Protein AF-A0A521U3F4-F1 (afdb_monomer)

Nearest PDB st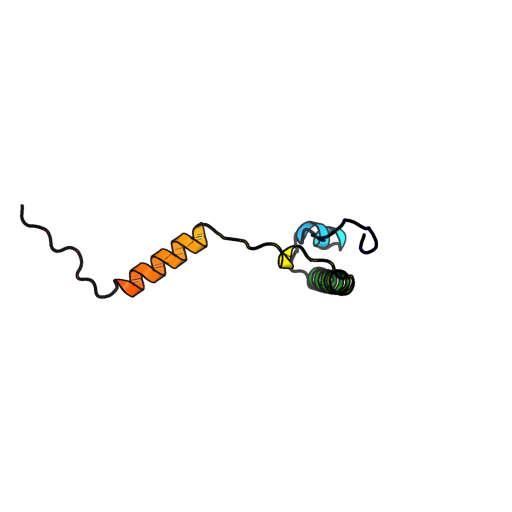ructures (foldseek):
  7v8t-assembly1_E  TM=6.524E-01  e=3.420E-02  Pseudomonas aeruginosa
  7et9-assembly1_A  TM=6.501E-01  e=4.186E-02  Acinetobacter baumannii
  4tv5-assembly1_A  TM=7.294E-01  e=7.672E-02  Staphylococcus aureus subsp. aureus str. Newman
  4tv6-assembly1_A  TM=6.754E-01  e=2.253E-01  Staphylococcus aureus subsp. aureus str. Newman
  3qz6-assembly1_A  TM=5.541E-01  e=3.861E-01  Desulfitobacterium hafniense DCB-2

Radius of gyration: 23.03 Å; Cα contacts (8 Å, |Δi|>4): 53; chains: 1; bounding box: 46×30×67 Å

pLDDT: mean 89.47, std 10.44, range [55.94, 97.38]

Foldseek 3Di:
DLPDPPQAEDEDDLQVQCVVVVRHPCSVDPVSVVVVVVVQVVQVVSVHYYPVRPDDDDDPVCVVVVVVVVVCVVCVPPDPDPPDDD

Structure (mmCIF, N/CA/C/O backbone):
data_AF-A0A521U3F4-F1
#
_entry.id   AF-A0A521U3F4-F1
#
loop_
_atom_site.group_PDB
_atom_site.id
_atom_site.type_symbol
_atom_site.label_atom_id
_atom_site.label_alt_id
_atom_site.label_comp_id
_atom_site.label_asym_id
_atom_site.label_entity_id
_atom_site.label_seq_id
_atom_site.pdbx_PDB_ins_code
_atom_site.Cartn_x
_atom_site.Cartn_y
_atom_site.Cartn_z
_atom_site.occupancy
_atom_site.B_iso_or_equiv
_atom_site.auth_seq_id
_atom_site.auth_comp_id
_atom_site.auth_asym_id
_atom_site.auth_atom_id
_atom_site.pdbx_PDB_model_num
ATOM 1 N N . MET A 1 1 ? 15.054 -4.018 -13.760 1.00 80.12 1 MET A N 1
ATOM 2 C CA . MET A 1 1 ? 14.812 -4.450 -12.358 1.00 80.12 1 MET A CA 1
ATOM 3 C C . MET A 1 1 ? 14.343 -5.900 -12.239 1.00 80.12 1 MET A C 1
ATOM 5 O O . MET A 1 1 ? 14.920 -6.642 -11.450 1.00 80.12 1 MET A O 1
ATOM 9 N N . LEU A 1 2 ? 13.342 -6.350 -13.006 1.00 89.81 2 LEU A N 1
ATOM 10 C CA . LEU A 1 2 ? 12.818 -7.722 -12.874 1.00 89.81 2 LEU A CA 1
ATOM 11 C C . LEU A 1 2 ? 13.846 -8.827 -13.192 1.00 89.81 2 LEU A C 1
ATOM 13 O O . LEU A 1 2 ? 13.835 -9.853 -12.534 1.00 89.81 2 LEU A O 1
ATOM 17 N N . ALA A 1 3 ? 14.817 -8.595 -14.075 1.00 90.44 3 ALA A N 1
ATOM 18 C CA . ALA A 1 3 ? 15.881 -9.572 -14.351 1.00 90.44 3 ALA A CA 1
ATOM 19 C C . ALA A 1 3 ? 17.047 -9.570 -13.334 1.00 90.44 3 ALA A C 1
ATOM 21 O O . ALA A 1 3 ? 17.945 -10.401 -13.420 1.00 90.44 3 ALA A O 1
ATOM 22 N N . VAL A 1 4 ? 17.080 -8.630 -12.379 1.00 92.75 4 VAL A N 1
ATOM 23 C CA . VAL A 1 4 ? 18.218 -8.487 -11.453 1.00 92.75 4 VAL A CA 1
ATOM 24 C C . VAL A 1 4 ? 18.150 -9.562 -10.367 1.00 92.75 4 VAL A C 1
ATOM 26 O O . VAL A 1 4 ? 17.157 -9.640 -9.633 1.00 92.75 4 VAL A O 1
ATOM 29 N N . LYS A 1 5 ? 19.212 -10.370 -10.256 1.00 87.81 5 LYS A N 1
ATOM 30 C CA . LYS A 1 5 ? 19.373 -11.394 -9.215 1.00 87.81 5 LYS A CA 1
ATOM 31 C C . LYS A 1 5 ? 19.522 -10.727 -7.841 1.00 87.81 5 LYS A C 1
ATOM 33 O O . LYS A 1 5 ? 20.277 -9.773 -7.700 1.00 87.81 5 LYS A O 1
ATOM 38 N N . GLY A 1 6 ? 18.789 -11.223 -6.843 1.00 87.31 6 GLY A N 1
ATOM 39 C CA . GLY A 1 6 ? 18.798 -10.694 -5.469 1.00 87.31 6 GLY A CA 1
ATOM 40 C C . GLY A 1 6 ? 17.745 -9.618 -5.173 1.00 87.31 6 GLY A C 1
ATOM 41 O O . GLY A 1 6 ? 17.453 -9.372 -4.008 1.00 87.31 6 GLY A O 1
ATOM 42 N N . VAL A 1 7 ? 17.108 -9.022 -6.191 1.00 89.38 7 VAL A N 1
ATOM 43 C CA . VAL A 1 7 ? 15.940 -8.145 -5.980 1.00 89.38 7 VAL A CA 1
ATOM 44 C C . VAL A 1 7 ? 14.689 -9.003 -5.837 1.00 89.38 7 VAL A C 1
ATOM 46 O O . VAL A 1 7 ? 14.258 -9.614 -6.817 1.00 89.38 7 VAL A O 1
ATOM 49 N N . CYS A 1 8 ? 14.106 -9.010 -4.638 1.00 85.25 8 CYS A N 1
ATOM 50 C CA . CYS A 1 8 ? 12.976 -9.873 -4.279 1.00 85.25 8 CYS A CA 1
ATOM 51 C C . CYS A 1 8 ? 11.613 -9.170 -4.305 1.00 85.25 8 CYS A C 1
ATOM 53 O O . CYS A 1 8 ? 10.611 -9.821 -4.598 1.00 85.25 8 CYS A O 1
ATOM 55 N N . THR A 1 9 ? 11.578 -7.869 -4.001 1.00 90.44 9 THR A N 1
ATOM 56 C CA . THR A 1 9 ? 10.335 -7.106 -3.834 1.00 90.44 9 THR A CA 1
ATOM 57 C C . THR A 1 9 ? 10.388 -5.803 -4.621 1.00 90.44 9 THR A C 1
ATOM 59 O O . THR A 1 9 ? 11.423 -5.137 -4.628 1.00 90.44 9 THR A O 1
ATOM 62 N N . ILE A 1 10 ? 9.278 -5.437 -5.263 1.00 91.94 10 ILE A N 1
ATOM 63 C CA . ILE A 1 10 ? 9.086 -4.144 -5.929 1.00 91.94 10 ILE A CA 1
ATOM 64 C C . ILE A 1 10 ? 8.002 -3.353 -5.188 1.00 91.94 10 ILE A C 1
ATOM 66 O O . ILE A 1 10 ? 6.939 -3.885 -4.872 1.00 91.94 10 ILE A O 1
ATOM 70 N N . ALA A 1 11 ? 8.288 -2.085 -4.903 1.00 90.62 11 ALA A N 1
ATOM 71 C CA . ALA A 1 11 ? 7.394 -1.155 -4.221 1.00 90.62 11 ALA A CA 1
ATOM 72 C C . ALA A 1 11 ? 7.365 0.177 -4.979 1.00 90.62 11 ALA A C 1
ATOM 74 O O . ALA A 1 11 ? 8.369 0.565 -5.576 1.00 90.62 11 ALA A O 1
ATOM 75 N N . GLY A 1 12 ? 6.233 0.878 -4.938 1.00 88.25 12 GLY A N 1
ATOM 76 C CA . GLY A 1 12 ? 6.080 2.194 -5.551 1.00 88.25 12 GLY A CA 1
ATOM 77 C C . GLY A 1 12 ? 5.063 3.048 -4.800 1.00 88.25 12 GLY A C 1
ATOM 78 O O . GLY A 1 12 ? 4.029 2.543 -4.362 1.00 88.25 12 GLY A O 1
ATOM 79 N N . GLY A 1 13 ? 5.372 4.337 -4.648 1.00 91.06 13 GLY A N 1
ATOM 80 C CA . GLY A 1 13 ? 4.497 5.315 -4.011 1.00 91.06 13 GLY A CA 1
ATOM 81 C C . GLY A 1 13 ? 3.337 5.704 -4.936 1.00 91.06 13 GLY A C 1
ATOM 82 O O . GLY A 1 13 ? 3.578 6.110 -6.074 1.00 91.06 13 GLY A O 1
ATOM 83 N N . PRO A 1 14 ? 2.070 5.615 -4.492 1.00 93.25 14 PRO A N 1
ATOM 84 C CA . PRO A 1 14 ? 0.929 5.956 -5.340 1.00 93.25 14 PRO A CA 1
ATOM 85 C C . PRO A 1 14 ? 0.866 7.451 -5.689 1.00 93.25 14 PRO A C 1
ATOM 87 O O . PRO A 1 14 ? 0.351 7.795 -6.750 1.00 93.25 14 PRO A O 1
ATOM 90 N N . TYR A 1 15 ? 1.397 8.322 -4.826 1.00 95.19 15 TYR A N 1
ATOM 91 C CA . TYR A 1 15 ? 1.474 9.766 -5.058 1.00 95.19 15 TYR A CA 1
ATOM 92 C C . TYR A 1 15 ? 2.556 10.120 -6.080 1.00 95.19 15 TYR A C 1
ATOM 94 O O . TYR A 1 15 ? 2.246 10.774 -7.072 1.00 95.19 15 TYR A O 1
ATOM 102 N N . ASP A 1 16 ? 3.773 9.600 -5.901 1.00 95.31 16 ASP A N 1
ATOM 103 C CA . ASP A 1 16 ? 4.892 9.830 -6.825 1.00 95.31 16 ASP A CA 1
ATOM 104 C C . ASP A 1 16 ? 4.571 9.315 -8.236 1.00 95.31 16 ASP A C 1
ATOM 106 O O . ASP A 1 16 ? 4.889 9.954 -9.243 1.00 95.31 16 ASP A O 1
ATOM 110 N N . LEU A 1 17 ? 3.888 8.165 -8.326 1.00 95.25 17 LEU A N 1
ATOM 111 C CA . LEU A 1 17 ? 3.455 7.618 -9.610 1.00 95.25 17 LEU A CA 1
ATOM 112 C C . LEU A 1 17 ? 2.369 8.484 -10.256 1.00 95.25 17 LEU A C 1
ATOM 114 O O . LEU A 1 17 ? 2.402 8.691 -11.464 1.00 95.25 17 LEU A O 1
ATOM 118 N N . ALA A 1 18 ? 1.413 8.997 -9.477 1.00 96.81 18 ALA A N 1
ATOM 119 C CA . ALA A 1 18 ? 0.391 9.896 -10.004 1.00 96.81 18 ALA A CA 1
ATOM 120 C C . ALA A 1 18 ? 1.009 11.199 -10.532 1.00 96.81 18 ALA A C 1
ATOM 122 O O . ALA A 1 18 ? 0.663 11.634 -11.627 1.00 96.81 18 ALA A O 1
ATOM 123 N N . GLU A 1 19 ? 1.967 11.777 -9.807 1.00 97.12 19 GLU A N 1
ATOM 124 C CA . GLU A 1 19 ? 2.716 12.958 -10.242 1.00 97.12 19 GLU A CA 1
ATOM 125 C C . GLU A 1 19 ? 3.500 12.699 -11.533 1.00 97.12 19 GLU A C 1
ATOM 127 O O . GLU A 1 19 ? 3.384 13.468 -12.485 1.00 97.12 19 GLU A O 1
ATOM 132 N N . SER A 1 20 ? 4.198 11.563 -11.616 1.00 96.62 20 SER A N 1
ATOM 133 C CA . SER A 1 20 ? 4.936 11.153 -12.821 1.00 96.62 20 SER A CA 1
ATOM 134 C C . SER A 1 20 ? 4.034 10.966 -14.050 1.00 96.62 20 SER A C 1
ATOM 136 O O . SER A 1 20 ? 4.499 11.079 -15.181 1.00 96.62 20 SER A O 1
ATOM 138 N N . LEU A 1 21 ? 2.744 10.689 -13.838 1.00 96.06 21 LEU A N 1
ATOM 139 C CA . LEU A 1 21 ? 1.728 10.567 -14.887 1.00 96.06 21 LEU A CA 1
ATOM 140 C C . LEU A 1 21 ? 1.008 11.894 -15.191 1.00 96.06 21 LEU A C 1
ATOM 142 O O . LEU A 1 21 ? 0.069 11.909 -15.981 1.00 96.06 21 LEU A O 1
ATOM 146 N N . GLY A 1 22 ? 1.414 13.006 -14.569 1.00 96.94 22 GLY A N 1
ATOM 147 C CA . GLY A 1 22 ? 0.789 14.319 -14.759 1.00 96.94 22 GLY A CA 1
ATOM 148 C C . GLY A 1 22 ? -0.475 14.548 -13.924 1.00 96.94 22 GLY A C 1
ATOM 149 O O . GLY A 1 22 ? -1.216 15.499 -14.173 1.00 96.94 22 GLY A O 1
ATOM 150 N N . HIS A 1 23 ? -0.718 13.716 -12.908 1.00 96.62 23 HIS A N 1
ATOM 151 C CA . HIS A 1 23 ? -1.872 13.790 -12.005 1.00 96.62 23 HIS A CA 1
ATOM 152 C C . HIS A 1 23 ? -1.440 14.053 -10.546 1.00 96.62 23 HIS A C 1
ATOM 154 O O . HIS A 1 23 ? -1.732 13.242 -9.661 1.00 96.62 23 HIS A O 1
ATOM 160 N N . PRO A 1 24 ? -0.745 15.169 -10.248 1.00 95.38 24 PRO A N 1
ATOM 161 C CA . PRO A 1 24 ? -0.232 15.446 -8.906 1.00 95.38 24 PRO A CA 1
ATOM 162 C C . PRO A 1 24 ? -1.359 15.505 -7.867 1.00 95.38 24 PRO A C 1
ATOM 164 O O . PRO A 1 24 ? -2.438 16.046 -8.118 1.00 95.38 24 PRO A O 1
ATOM 167 N N . GLY A 1 25 ? -1.119 14.909 -6.695 1.00 94.81 25 GLY A N 1
ATOM 168 C CA . GLY A 1 25 ? -2.092 14.844 -5.597 1.00 94.81 25 GLY A CA 1
ATOM 169 C C . GLY A 1 25 ? -3.313 13.954 -5.860 1.00 94.81 25 GLY A C 1
ATOM 170 O O . GLY A 1 25 ? -4.201 13.882 -5.013 1.00 94.81 25 GLY A O 1
ATOM 171 N N . LYS A 1 26 ? -3.370 13.257 -7.003 1.00 95.81 26 LYS A N 1
ATOM 172 C CA . LYS A 1 26 ? -4.473 12.363 -7.378 1.00 95.81 26 LYS A CA 1
ATOM 173 C C . LYS A 1 26 ? -4.009 10.906 -7.387 1.00 95.81 26 LYS A C 1
ATOM 175 O O . LYS A 1 26 ? -3.962 10.301 -8.461 1.00 95.81 26 LYS A O 1
ATOM 180 N N . PRO A 1 27 ? -3.697 10.303 -6.222 1.00 94.94 27 PRO A N 1
ATOM 181 C CA . PRO A 1 27 ? -3.319 8.901 -6.182 1.00 94.94 27 PRO A CA 1
ATOM 182 C C . PRO A 1 27 ? -4.421 8.073 -6.843 1.00 94.94 27 PRO A C 1
ATOM 184 O O . PRO A 1 27 ? -4.134 7.321 -7.754 1.00 94.94 27 PRO A O 1
ATOM 187 N N . ASP A 1 28 ? -5.704 8.241 -6.541 1.00 96.38 28 ASP A N 1
ATOM 188 C CA . ASP A 1 28 ? -6.760 7.357 -7.074 1.00 96.38 28 ASP A CA 1
ATOM 189 C C . ASP A 1 28 ? -7.153 7.565 -8.546 1.00 96.38 28 ASP A C 1
ATOM 191 O O . ASP A 1 28 ? -8.152 7.001 -9.001 1.00 96.38 28 ASP A O 1
ATOM 195 N N . HIS A 1 29 ? -6.356 8.313 -9.317 1.00 97.25 29 HIS A N 1
ATOM 196 C CA . HIS A 1 29 ? -6.557 8.466 -10.754 1.00 97.25 29 HIS A CA 1
ATOM 197 C C . HIS A 1 29 ? -6.558 7.105 -11.474 1.00 97.25 29 HIS A C 1
ATOM 199 O O . HIS A 1 29 ? -5.719 6.235 -11.215 1.00 97.25 29 HIS A O 1
ATOM 205 N N . SER A 1 30 ? -7.505 6.918 -12.399 1.00 97.31 30 SER A N 1
ATOM 206 C CA . SER A 1 30 ? -7.747 5.637 -13.078 1.00 97.31 30 SER A CA 1
ATOM 207 C C . SER A 1 30 ? -6.514 5.125 -13.821 1.00 97.31 30 SER A C 1
ATOM 209 O O . SER A 1 30 ? -6.190 3.943 -13.736 1.00 97.31 30 SER A O 1
ATOM 211 N N . GLU A 1 31 ? -5.795 6.024 -14.489 1.00 96.56 31 GLU A N 1
ATOM 212 C CA . GLU A 1 31 ? -4.575 5.711 -15.230 1.00 96.56 31 GLU A CA 1
ATOM 213 C C . GLU A 1 31 ? -3.445 5.221 -14.317 1.00 96.56 31 GLU A C 1
ATOM 215 O O . GLU A 1 31 ? -2.817 4.205 -14.614 1.00 96.56 31 GLU A O 1
ATOM 220 N N . ARG A 1 32 ? -3.245 5.877 -13.164 1.00 96.06 32 ARG A N 1
ATOM 221 C CA . ARG A 1 32 ? -2.270 5.449 -12.154 1.00 96.06 32 ARG A CA 1
ATOM 222 C C . ARG A 1 32 ? -2.585 4.041 -11.676 1.00 96.06 32 ARG A C 1
ATOM 224 O O . ARG A 1 32 ? -1.699 3.193 -11.681 1.00 96.06 32 ARG A O 1
ATOM 231 N N . ARG A 1 33 ? -3.843 3.776 -11.297 1.00 96.50 33 ARG A N 1
ATOM 232 C CA . ARG A 1 33 ? -4.268 2.445 -10.824 1.00 96.50 33 ARG A CA 1
ATOM 233 C C . ARG A 1 33 ? -4.086 1.370 -11.892 1.00 96.50 33 ARG A C 1
ATOM 235 O O . ARG A 1 33 ? -3.586 0.298 -11.573 1.00 96.50 33 ARG A O 1
ATOM 242 N N . ARG A 1 34 ? -4.454 1.663 -13.146 1.00 97.38 34 ARG A N 1
ATOM 243 C CA . ARG A 1 34 ? -4.237 0.746 -14.274 1.00 97.38 34 ARG A CA 1
ATOM 244 C C . ARG A 1 34 ? -2.761 0.374 -14.381 1.00 97.38 34 ARG A C 1
ATOM 246 O O . ARG A 1 34 ? -2.438 -0.807 -14.422 1.00 97.38 34 ARG A O 1
ATOM 253 N N . LEU A 1 35 ? -1.876 1.371 -14.358 1.00 96.25 35 LEU A N 1
ATOM 254 C CA . LEU A 1 35 ? -0.440 1.135 -14.459 1.00 96.25 35 LEU A CA 1
ATOM 255 C C . LEU A 1 35 ? 0.116 0.371 -13.247 1.00 96.25 35 LEU A C 1
ATOM 257 O O . LEU A 1 35 ? 0.935 -0.523 -13.430 1.00 96.25 35 LEU A O 1
ATOM 261 N N . SER A 1 36 ? -0.339 0.672 -12.025 1.00 94.75 36 SER A N 1
ATOM 262 C CA . SER A 1 36 ? 0.027 -0.109 -10.834 1.00 94.75 36 SER A CA 1
ATOM 263 C C . SER A 1 36 ? -0.345 -1.585 -10.992 1.00 94.75 36 SER A C 1
ATOM 265 O O . SER A 1 36 ? 0.497 -2.442 -10.750 1.00 94.75 36 SER A O 1
ATOM 267 N N . ASN A 1 37 ? -1.552 -1.885 -11.477 1.00 95.12 37 ASN A N 1
ATOM 268 C CA . ASN A 1 37 ? -1.989 -3.266 -11.693 1.00 95.12 37 ASN A CA 1
ATOM 269 C C . ASN A 1 37 ? -1.136 -3.981 -12.754 1.00 95.12 37 ASN A C 1
ATOM 271 O O . ASN A 1 37 ? -0.698 -5.107 -12.535 1.00 95.12 37 ASN A O 1
ATOM 275 N N . GLU A 1 38 ? -0.835 -3.316 -13.874 1.00 96.12 38 GLU A N 1
ATOM 276 C CA . GLU A 1 38 ? 0.039 -3.874 -14.917 1.00 96.12 38 GLU A CA 1
ATOM 277 C C . GLU A 1 38 ? 1.462 -4.142 -14.400 1.00 96.12 38 GLU A C 1
ATOM 279 O O . GLU A 1 38 ? 2.092 -5.138 -14.766 1.00 96.12 38 GLU A O 1
ATOM 284 N N . ILE A 1 39 ? 1.991 -3.260 -13.547 1.00 94.50 39 ILE A N 1
ATOM 285 C CA . ILE A 1 39 ? 3.289 -3.460 -12.895 1.00 94.50 39 ILE A CA 1
ATOM 286 C C . ILE A 1 39 ? 3.221 -4.669 -11.962 1.00 94.50 39 ILE A C 1
ATOM 288 O O . ILE A 1 39 ? 4.095 -5.531 -12.042 1.00 94.50 39 ILE A O 1
ATOM 292 N N . ASP A 1 40 ? 2.189 -4.766 -11.129 1.00 94.62 40 ASP A N 1
ATOM 293 C CA . ASP A 1 40 ? 2.012 -5.869 -10.188 1.00 94.62 40 ASP A CA 1
ATOM 294 C C . ASP A 1 40 ? 1.930 -7.227 -10.906 1.00 94.62 40 ASP A C 1
ATOM 296 O O . ASP A 1 40 ? 2.583 -8.191 -10.502 1.00 94.62 40 ASP A O 1
ATOM 300 N N . GLU A 1 41 ? 1.201 -7.309 -12.020 1.00 95.56 41 GLU A N 1
ATOM 301 C CA . GLU A 1 41 ? 1.133 -8.511 -12.863 1.00 95.56 41 GLU A CA 1
ATOM 302 C C . GLU A 1 41 ? 2.501 -8.884 -13.457 1.00 95.56 41 GLU A C 1
ATOM 304 O O . GLU A 1 41 ? 2.910 -10.052 -13.436 1.00 95.56 41 GLU A O 1
ATOM 309 N N . ARG A 1 42 ? 3.262 -7.897 -13.942 1.00 95.00 42 ARG A N 1
ATOM 310 C CA . ARG A 1 42 ? 4.627 -8.110 -14.458 1.00 95.00 42 ARG A CA 1
ATOM 311 C C . ARG A 1 42 ? 5.596 -8.557 -13.364 1.00 95.00 42 ARG A C 1
AT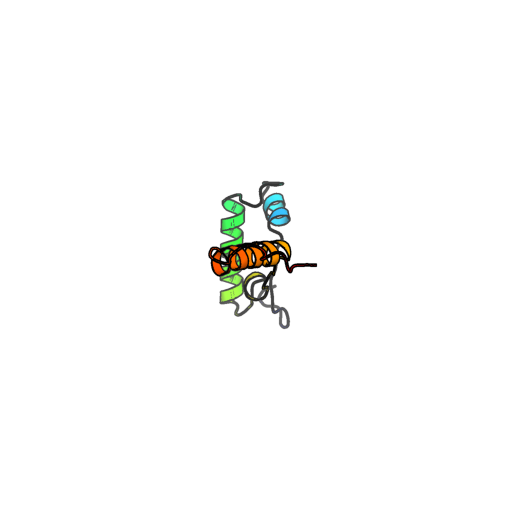OM 313 O O . ARG A 1 42 ? 6.457 -9.398 -13.608 1.00 95.00 42 ARG A O 1
ATOM 320 N N . VAL A 1 43 ? 5.468 -8.012 -12.156 1.00 95.00 43 VAL A N 1
ATOM 321 C CA . VAL A 1 43 ? 6.284 -8.393 -10.994 1.00 95.00 43 VAL A CA 1
ATOM 322 C C . VAL A 1 43 ? 6.013 -9.846 -10.613 1.00 95.00 43 VAL A C 1
ATOM 324 O O . VAL A 1 43 ? 6.958 -10.633 -10.507 1.00 95.00 43 VAL A O 1
ATOM 327 N N . ARG A 1 44 ? 4.735 -10.219 -10.478 1.00 94.06 44 ARG A N 1
ATOM 328 C CA . ARG A 1 44 ? 4.331 -11.581 -10.106 1.00 94.06 44 ARG A CA 1
ATOM 329 C C . ARG A 1 44 ? 4.697 -12.607 -11.176 1.00 94.06 44 ARG A C 1
ATOM 331 O O . ARG A 1 44 ? 5.240 -13.656 -10.843 1.00 94.06 44 ARG A O 1
ATOM 338 N N . SER A 1 45 ? 4.489 -12.300 -12.458 1.00 94.56 45 SER A N 1
ATOM 339 C CA . SER A 1 45 ? 4.889 -13.191 -13.565 1.00 94.56 45 SER A CA 1
ATOM 340 C C . SER A 1 45 ? 6.405 -13.400 -13.660 1.00 94.56 45 SER A C 1
ATOM 342 O O . SER A 1 45 ? 6.850 -14.451 -14.111 1.00 94.56 45 SER A O 1
ATOM 344 N N . ALA A 1 46 ? 7.210 -12.455 -13.163 1.00 94.19 46 ALA A N 1
ATOM 345 C CA . ALA A 1 46 ? 8.657 -12.613 -13.021 1.00 94.19 46 ALA A CA 1
ATOM 346 C C . ALA A 1 46 ? 9.083 -13.397 -11.757 1.00 94.19 46 ALA A C 1
ATOM 348 O O . ALA A 1 46 ? 10.276 -13.454 -11.452 1.00 94.19 46 ALA A O 1
ATOM 349 N N . GLY A 1 47 ? 8.138 -13.967 -10.998 1.00 92.81 47 GLY A N 1
ATOM 350 C CA . GLY A 1 47 ? 8.408 -14.714 -9.765 1.00 92.81 47 GLY A CA 1
ATOM 351 C C . GLY A 1 47 ? 8.858 -13.836 -8.593 1.00 92.81 47 GLY A C 1
ATOM 352 O O . GLY A 1 47 ? 9.521 -14.322 -7.676 1.00 92.81 47 GLY A O 1
ATOM 353 N N . LYS A 1 48 ? 8.548 -12.535 -8.634 1.00 94.31 48 LYS A N 1
ATOM 354 C CA . LYS A 1 48 ? 8.884 -11.562 -7.587 1.00 94.31 48 LYS A CA 1
ATOM 355 C C . LYS A 1 48 ? 7.637 -11.112 -6.840 1.00 94.31 48 LYS A C 1
ATOM 357 O O . LYS A 1 48 ? 6.516 -11.311 -7.296 1.00 94.31 48 LYS A O 1
ATOM 362 N N . TRP A 1 49 ? 7.853 -10.481 -5.693 1.00 94.62 49 TRP A N 1
ATOM 363 C CA . TRP A 1 49 ? 6.779 -10.008 -4.829 1.00 94.62 49 TRP A CA 1
ATOM 364 C C . TRP A 1 49 ? 6.544 -8.514 -5.023 1.00 94.62 49 TRP A C 1
ATOM 366 O O . TRP A 1 49 ? 7.486 -7.735 -5.189 1.00 94.62 49 TRP A O 1
ATOM 376 N N . THR A 1 50 ? 5.292 -8.096 -4.966 1.00 93.00 50 THR A N 1
ATOM 377 C CA . THR A 1 50 ? 4.945 -6.690 -4.764 1.00 93.00 50 THR A CA 1
ATOM 378 C C . THR A 1 50 ? 5.029 -6.359 -3.272 1.00 93.00 50 THR A C 1
ATOM 380 O O . THR A 1 50 ? 5.104 -7.246 -2.416 1.00 93.00 50 THR A O 1
ATOM 383 N N . PHE A 1 51 ? 5.052 -5.073 -2.933 1.00 88.50 51 PHE A N 1
ATOM 384 C CA . PHE A 1 51 ? 5.045 -4.626 -1.541 1.00 88.50 51 PHE A CA 1
ATOM 385 C C . PHE A 1 51 ? 3.805 -5.106 -0.775 1.00 88.50 51 PHE A C 1
ATOM 387 O O . PHE A 1 51 ? 3.925 -5.571 0.357 1.00 88.50 51 PHE A O 1
ATOM 394 N N . SER A 1 52 ? 2.635 -5.055 -1.412 1.00 85.12 52 SER A N 1
ATOM 395 C CA . SER A 1 52 ? 1.365 -5.514 -0.845 1.00 85.12 52 SER A CA 1
ATOM 396 C C . SER A 1 52 ? 1.328 -7.023 -0.604 1.00 85.12 52 SER A C 1
ATOM 398 O O . SER A 1 52 ? 0.665 -7.453 0.331 1.00 85.12 52 SER A O 1
ATOM 400 N N . ASP A 1 53 ? 2.084 -7.828 -1.360 1.00 88.19 53 ASP A N 1
ATOM 401 C CA . ASP 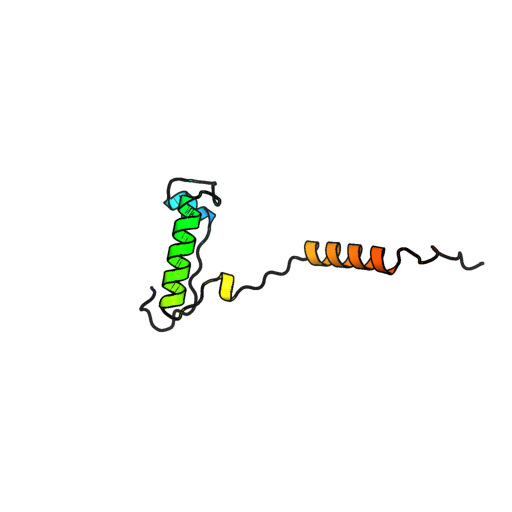A 1 53 ? 2.166 -9.275 -1.110 1.00 88.19 53 ASP A CA 1
ATOM 402 C C . ASP A 1 53 ? 2.943 -9.619 0.183 1.00 88.19 53 ASP A C 1
ATOM 404 O O . ASP A 1 53 ? 2.852 -10.741 0.680 1.00 88.19 53 ASP A O 1
ATOM 408 N N . ARG A 1 54 ? 3.753 -8.691 0.720 1.00 85.62 54 ARG A N 1
ATOM 409 C CA . ARG A 1 54 ? 4.626 -8.934 1.889 1.00 85.62 54 ARG A CA 1
ATOM 410 C C . ARG A 1 54 ? 4.332 -8.073 3.105 1.00 85.62 54 ARG A C 1
ATOM 412 O O . ARG A 1 54 ? 4.820 -8.393 4.188 1.00 85.62 54 ARG A O 1
ATOM 419 N N . LEU A 1 55 ? 3.598 -6.981 2.937 1.00 83.19 55 LEU A N 1
ATOM 420 C CA . LEU A 1 55 ? 3.283 -6.087 4.035 1.00 83.19 55 LEU A CA 1
ATOM 421 C C . LEU A 1 55 ? 1.918 -6.428 4.634 1.00 83.19 55 LEU A C 1
ATOM 423 O O . LEU A 1 55 ? 0.891 -6.291 3.979 1.00 83.19 55 LEU A O 1
ATOM 427 N N . ALA A 1 56 ? 1.917 -6.769 5.919 1.00 78.06 56 ALA A N 1
ATOM 428 C CA . ALA A 1 56 ? 0.738 -6.648 6.762 1.00 78.06 56 ALA A CA 1
ATOM 429 C C . ALA A 1 56 ? 0.829 -5.321 7.526 1.00 78.06 56 ALA A C 1
ATOM 431 O O . ALA A 1 56 ? 1.838 -5.051 8.181 1.00 78.06 56 ALA A O 1
ATOM 432 N N . ILE A 1 57 ? -0.208 -4.488 7.427 1.00 79.19 57 ILE A N 1
ATOM 433 C CA . ILE A 1 57 ? -0.322 -3.252 8.206 1.00 79.19 57 ILE A CA 1
ATOM 434 C C . ILE A 1 57 ? -1.314 -3.495 9.333 1.00 79.19 57 ILE A C 1
ATOM 436 O O . ILE A 1 57 ? -2.392 -4.037 9.105 1.00 79.19 57 ILE A O 1
ATOM 440 N N . LEU A 1 58 ? -0.947 -3.064 10.535 1.00 78.69 58 LEU A N 1
ATOM 441 C CA . LEU A 1 58 ? -1.820 -3.060 11.697 1.00 78.69 58 LEU A CA 1
ATOM 442 C C . LEU A 1 58 ? -1.943 -1.629 12.216 1.00 78.69 58 LEU A C 1
ATOM 444 O O . LEU A 1 58 ? -0.943 -1.007 12.576 1.00 78.69 58 LEU A O 1
ATOM 448 N N . TRP A 1 59 ? -3.167 -1.110 12.259 1.00 86.81 59 TRP A N 1
ATOM 449 C CA . TRP A 1 59 ? -3.439 0.245 12.727 1.00 86.81 59 TRP A CA 1
ATOM 450 C C . TRP A 1 59 ? -3.866 0.225 14.196 1.00 86.81 59 TRP A C 1
ATOM 452 O O . TRP A 1 59 ? -4.856 -0.408 14.561 1.00 86.81 59 TRP A O 1
ATOM 462 N N . ALA A 1 60 ?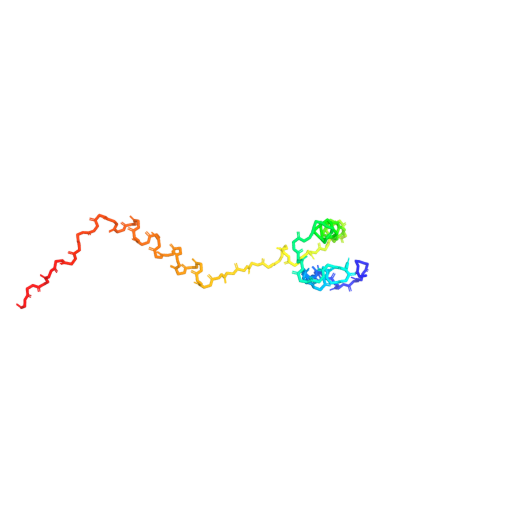 -3.145 0.943 15.062 1.00 90.75 60 ALA A N 1
ATOM 463 C CA . ALA A 1 60 ? -3.441 0.969 16.499 1.00 90.75 60 ALA A CA 1
ATOM 464 C C . ALA A 1 60 ? -4.863 1.474 16.805 1.00 90.75 60 ALA A C 1
ATOM 466 O O . ALA A 1 60 ? -5.555 0.915 17.652 1.00 90.75 60 ALA A O 1
ATOM 467 N N . ASN A 1 61 ? -5.330 2.493 16.080 1.00 93.81 61 ASN A N 1
ATOM 468 C CA . ASN A 1 61 ? -6.695 3.000 16.207 1.00 93.81 61 ASN A CA 1
ATOM 469 C C . ASN A 1 61 ? -7.740 1.960 15.776 1.00 93.81 61 ASN A C 1
ATOM 471 O O . ASN A 1 61 ? -8.793 1.875 16.398 1.00 93.81 61 ASN A O 1
ATOM 475 N N . GLU A 1 62 ? -7.457 1.158 14.748 1.00 92.06 62 GLU A N 1
ATOM 476 C CA . GLU A 1 62 ? -8.355 0.089 14.310 1.00 92.06 62 GLU A CA 1
ATOM 477 C C . GLU A 1 62 ? -8.452 -1.013 15.366 1.00 92.06 62 GLU A C 1
ATOM 479 O O . GLU A 1 62 ? -9.558 -1.454 15.674 1.00 92.06 62 GLU A O 1
ATOM 484 N N . MET A 1 63 ? -7.331 -1.385 15.995 1.00 94.75 63 MET A N 1
ATOM 485 C CA . MET A 1 63 ? -7.332 -2.337 17.110 1.00 94.75 63 MET A CA 1
ATOM 486 C C . MET A 1 63 ? -8.173 -1.842 18.286 1.00 94.75 63 MET A C 1
ATOM 488 O O . MET A 1 63 ? -9.021 -2.578 18.785 1.00 94.75 63 MET A O 1
ATOM 492 N N . ILE A 1 64 ? -7.967 -0.590 18.709 1.00 96.12 64 ILE A N 1
ATOM 493 C CA . ILE A 1 64 ? -8.709 0.006 19.827 1.00 96.12 64 ILE A CA 1
ATOM 494 C C . ILE A 1 64 ? -10.202 0.044 19.502 1.00 96.12 64 ILE A C 1
ATOM 496 O O . ILE A 1 64 ? -11.015 -0.431 20.288 1.00 96.12 64 ILE A O 1
ATOM 500 N N . LEU A 1 65 ? -10.577 0.573 18.334 1.00 96.38 65 LEU A N 1
ATOM 501 C CA . LEU A 1 65 ? -11.982 0.698 17.954 1.00 96.38 65 LEU A CA 1
ATOM 502 C C . LEU A 1 65 ? -12.657 -0.666 17.799 1.00 96.38 65 LEU A C 1
ATOM 504 O O . LEU A 1 65 ? -13.796 -0.826 18.231 1.00 96.38 65 LEU A O 1
ATOM 508 N N . THR A 1 66 ? -11.972 -1.642 17.205 1.00 95.50 66 THR A N 1
ATOM 509 C CA . THR A 1 66 ? -12.492 -3.006 17.055 1.00 95.50 66 THR A CA 1
ATOM 510 C C . THR A 1 66 ? -12.692 -3.656 18.418 1.00 95.50 66 THR A C 1
ATOM 512 O O . THR A 1 66 ? -13.793 -4.127 18.699 1.00 95.50 66 THR A O 1
ATOM 515 N N . GLY A 1 67 ? -11.687 -3.589 19.295 1.00 95.69 67 GLY A N 1
ATOM 516 C CA . GLY A 1 67 ? -11.775 -4.123 20.653 1.00 95.69 67 GLY A CA 1
ATOM 517 C C . GLY A 1 67 ? -12.874 -3.454 21.480 1.00 95.69 67 GLY A C 1
ATOM 518 O O . GLY A 1 67 ? -13.663 -4.140 22.119 1.00 95.69 67 GLY A O 1
ATOM 519 N N . CYS A 1 68 ? -13.011 -2.125 21.414 1.00 96.12 68 CYS A N 1
ATOM 520 C CA . CYS A 1 68 ? -14.094 -1.410 22.095 1.00 96.12 68 C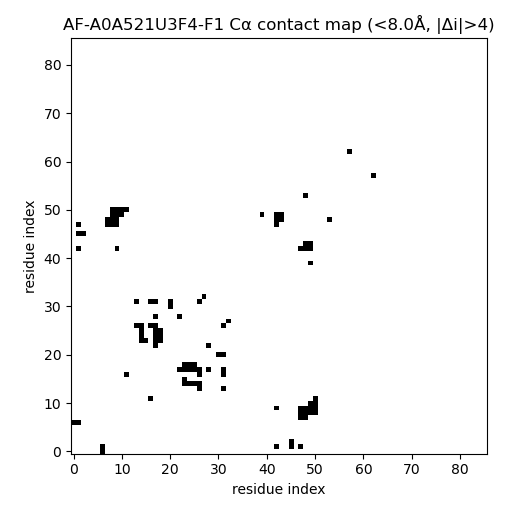YS A CA 1
ATOM 521 C C . CYS A 1 68 ? -15.479 -1.831 21.587 1.00 96.12 68 CYS A C 1
ATOM 523 O O . CYS A 1 68 ? -16.394 -2.002 22.390 1.00 96.12 68 CYS A O 1
ATOM 525 N N . ARG A 1 69 ? -15.655 -2.000 20.268 1.00 96.38 69 ARG A N 1
ATOM 526 C CA . ARG A 1 69 ? -16.931 -2.467 19.699 1.00 96.38 69 ARG A CA 1
ATOM 527 C C . ARG A 1 69 ? -17.256 -3.885 20.156 1.00 96.38 69 ARG A C 1
ATOM 529 O O . ARG A 1 69 ? -18.393 -4.128 20.541 1.00 96.38 69 ARG A O 1
ATOM 536 N N . GLN A 1 70 ? -16.273 -4.785 20.135 1.00 96.56 70 GLN A N 1
ATOM 537 C CA . GLN A 1 70 ? -16.428 -6.157 20.623 1.00 96.56 70 GLN A CA 1
ATOM 538 C C . GLN A 1 70 ? -16.815 -6.171 22.102 1.00 96.56 70 GLN A C 1
ATOM 540 O O . GLN A 1 70 ? -17.839 -6.749 22.443 1.00 96.56 70 GLN A O 1
AT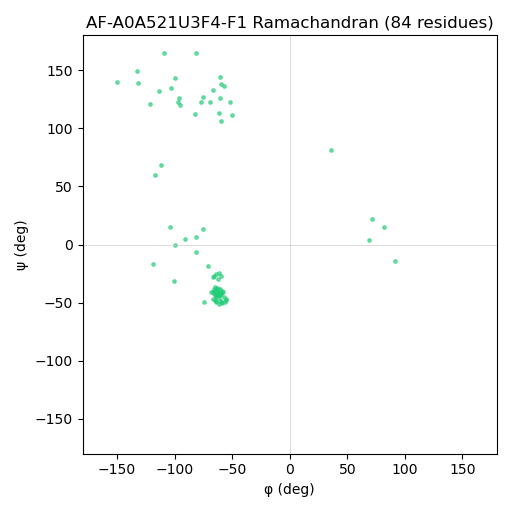OM 545 N N . PHE A 1 71 ? -16.093 -5.427 22.943 1.00 94.88 71 PHE A N 1
ATOM 546 C CA . PHE A 1 71 ? -16.381 -5.308 24.371 1.00 94.88 71 PHE A CA 1
ATOM 547 C C . PHE A 1 71 ? -17.816 -4.832 24.638 1.00 94.88 71 PHE A C 1
ATOM 549 O O . PHE A 1 71 ? -18.532 -5.421 25.439 1.00 94.88 71 PHE A O 1
ATOM 556 N N . VAL A 1 72 ? -18.276 -3.784 23.947 1.00 94.19 72 VAL A N 1
ATOM 557 C CA . VAL A 1 72 ? -19.649 -3.281 24.122 1.00 94.19 72 VAL A CA 1
ATOM 558 C C . VAL A 1 72 ? -20.690 -4.324 23.716 1.00 94.19 72 VAL A C 1
ATOM 560 O O . VAL A 1 72 ? -21.708 -4.437 24.387 1.00 94.19 72 VAL A O 1
ATOM 563 N N . VAL A 1 73 ? -20.456 -5.075 22.636 1.00 95.06 73 VAL A N 1
ATOM 564 C CA . VAL A 1 73 ? -21.366 -6.145 22.196 1.00 95.06 73 VAL A CA 1
ATOM 565 C C . VAL A 1 73 ? -21.397 -7.289 23.209 1.00 95.06 73 VAL A C 1
ATOM 567 O O . VAL A 1 73 ? -22.479 -7.739 23.579 1.00 95.06 73 VAL A O 1
ATOM 570 N N . GLU A 1 74 ? -20.231 -7.733 23.674 1.00 95.06 74 GLU A N 1
ATOM 571 C CA . GLU A 1 74 ? -20.086 -8.827 24.640 1.00 95.06 74 GLU A CA 1
ATOM 572 C C . GLU A 1 74 ? -20.726 -8.492 25.991 1.00 95.06 74 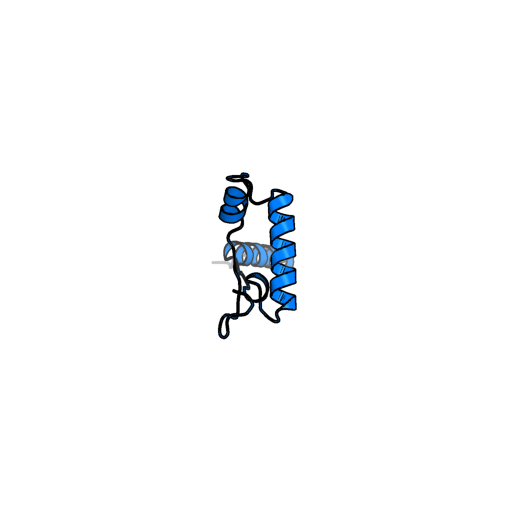GLU A C 1
ATOM 574 O O . GLU A 1 74 ? -21.372 -9.345 26.593 1.00 95.06 74 GLU A O 1
ATOM 579 N N . HIS A 1 75 ? -20.613 -7.237 26.427 1.00 91.06 75 HIS A N 1
ATOM 580 C CA . HIS A 1 75 ? -21.094 -6.766 27.726 1.00 91.06 75 HIS A CA 1
ATOM 581 C C . HIS A 1 75 ? -22.396 -5.953 27.639 1.00 91.06 75 HIS A C 1
ATOM 583 O O . HIS A 1 75 ? -22.769 -5.269 28.591 1.00 91.06 75 HIS A O 1
ATOM 589 N N . ALA A 1 76 ? -23.123 -6.007 26.517 1.00 85.56 76 ALA A N 1
ATOM 590 C CA . ALA A 1 76 ? -24.351 -5.227 26.321 1.00 85.56 76 ALA A CA 1
ATOM 591 C C . ALA A 1 76 ? -25.447 -5.544 27.359 1.00 85.56 76 ALA A C 1
ATOM 593 O O . ALA A 1 76 ? -26.300 -4.700 27.637 1.00 85.56 76 ALA A O 1
ATOM 594 N N . GLY A 1 77 ? -25.435 -6.762 27.911 1.00 84.19 77 GLY A N 1
ATOM 595 C CA . GLY A 1 77 ? -26.364 -7.233 28.941 1.00 84.19 77 GLY A CA 1
ATOM 596 C C . GLY A 1 77 ? -25.804 -7.198 30.363 1.00 84.19 77 GLY A C 1
ATOM 597 O O . GLY A 1 77 ? -26.511 -7.577 31.298 1.00 84.19 77 GLY A O 1
ATOM 598 N N . ASP A 1 78 ? -24.559 -6.760 30.545 1.00 85.88 78 ASP A N 1
ATOM 599 C CA . ASP A 1 78 ? -23.947 -6.718 31.864 1.00 85.88 78 ASP A CA 1
ATOM 600 C C . ASP A 1 78 ? -24.628 -5.638 32.699 1.00 85.88 78 ASP A C 1
ATOM 602 O O . ASP A 1 78 ? -24.677 -4.459 32.339 1.00 85.88 78 ASP A O 1
ATOM 606 N N . THR A 1 79 ? -25.166 -6.030 33.852 1.00 71.12 79 THR A N 1
ATOM 607 C CA . THR A 1 79 ? -25.729 -5.071 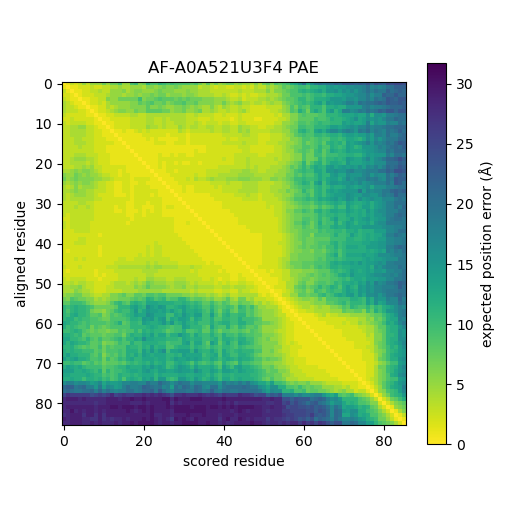34.797 1.00 71.12 79 THR A CA 1
ATOM 608 C C . THR A 1 79 ? -24.625 -4.129 35.258 1.00 71.12 79 THR A C 1
ATOM 610 O O . THR A 1 79 ? -23.689 -4.544 35.948 1.00 71.12 79 THR A O 1
ATOM 613 N N . ALA A 1 80 ? -24.740 -2.857 34.875 1.00 65.25 80 ALA A N 1
ATOM 614 C CA . ALA A 1 80 ? -23.820 -1.809 35.273 1.00 65.25 80 ALA A CA 1
ATOM 615 C C . ALA A 1 80 ? -23.648 -1.803 36.798 1.00 65.25 80 ALA A C 1
ATOM 617 O O . ALA A 1 80 ? -24.621 -1.651 37.531 1.00 65.25 80 ALA A O 1
ATOM 618 N N . TRP A 1 81 ? -22.399 -1.952 37.247 1.00 58.31 81 TRP A N 1
ATOM 619 C CA . TRP A 1 81 ? -21.907 -1.501 38.548 1.00 58.31 81 TRP A CA 1
ATOM 620 C C . TRP A 1 81 ? -22.915 -1.626 39.704 1.00 58.31 81 TRP A C 1
ATOM 622 O O . TRP A 1 81 ? -23.510 -0.641 40.148 1.00 58.31 81 TRP A O 1
ATOM 632 N N . VAL A 1 82 ? -23.035 -2.825 40.281 1.00 58.28 82 VAL A N 1
ATOM 633 C CA . VAL A 1 82 ? -23.543 -2.939 41.654 1.00 58.28 82 VAL A CA 1
ATOM 634 C C . VAL A 1 82 ? -22.585 -2.137 42.538 1.00 58.28 82 VAL A C 1
ATOM 636 O O . VAL A 1 82 ? -21.443 -2.545 42.760 1.00 58.28 82 VAL A O 1
ATOM 639 N N . ARG A 1 83 ? -23.018 -0.959 43.009 1.00 57.19 83 ARG A N 1
ATOM 640 C CA . ARG A 1 83 ? -22.318 -0.207 44.058 1.00 57.19 83 ARG A CA 1
ATOM 641 C C . ARG A 1 83 ? -22.048 -1.179 45.203 1.00 57.19 83 ARG A C 1
ATOM 643 O O . ARG A 1 83 ? -22.989 -1.615 45.863 1.00 57.19 83 ARG A O 1
ATOM 650 N N . ARG A 1 84 ? -20.780 -1.521 45.445 1.00 55.94 84 ARG A N 1
ATOM 651 C CA . ARG A 1 84 ? -20.420 -2.231 46.674 1.00 55.94 84 ARG A CA 1
ATOM 652 C C . ARG A 1 84 ? -20.806 -1.324 47.854 1.00 55.94 84 ARG A C 1
ATOM 654 O O . ARG A 1 84 ? -20.427 -0.148 47.827 1.00 55.94 84 ARG A O 1
ATOM 661 N N . PRO A 1 85 ? -21.597 -1.810 48.829 1.00 60.19 85 PRO A N 1
ATOM 662 C CA . PRO A 1 85 ? -21.890 -1.034 50.025 1.00 60.19 85 PRO A CA 1
ATOM 663 C C . PRO A 1 85 ? -20.582 -0.722 50.764 1.00 60.19 85 PRO A C 1
ATOM 665 O O . PRO A 1 85 ? -19.643 -1.518 50.712 1.00 60.19 85 PRO A O 1
ATOM 668 N N . ARG A 1 86 ? -20.532 0.474 51.362 1.00 57.91 86 ARG A N 1
ATOM 669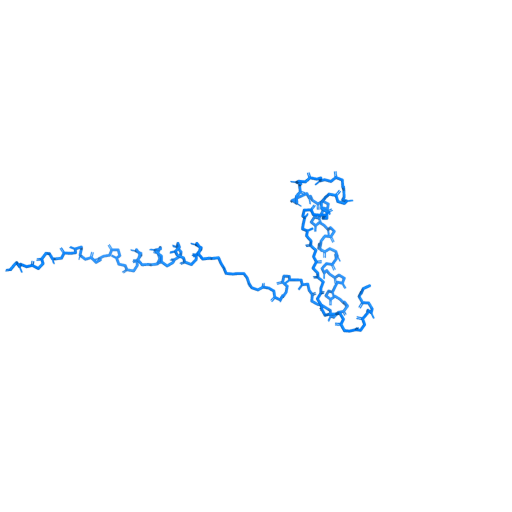 C CA . ARG A 1 86 ? -19.397 0.986 52.143 1.00 57.91 86 ARG A CA 1
ATOM 670 C C . ARG A 1 86 ? -19.081 0.111 53.345 1.00 57.91 86 ARG A C 1
ATOM 672 O O . ARG A 1 86 ? -20.050 -0.405 53.944 1.00 57.91 86 ARG A O 1
#

Mean predicted aligned error: 8.69 Å

Secondary structure (DSSP, 8-state):
-TT-TT--EE---HHHHHHHTT-TT-TT-HHHHHHHHHHHHHHHHTT-EESTTTPPP--HHHHHHHHHHHHHHHTTTS--------

Solvent-accessible surface area (backbone atoms only — not comparable to full-atom values): 5350 Å² total; per-residue (Å²): 114,83,86,45,86,90,67,57,67,50,77,80,59,56,48,63,49,10,39,76,71,74,35,66,89,36,41,86,38,67,67,43,51,53,51,50,50,57,48,48,52,54,37,45,75,63,76,33,36,42,47,77,80,75,57,84,86,82,54,71,67,56,53,51,52,51,51,52,52,50,50,50,64,75,46,68,80,58,78,77,75,79,78,74,79,131

Sequence (86 aa):
MLAVKGVCTIAGGPYDLAESLGHPGKPDHSERRRLSNEIDERVRSAGKWTFSDRLAILWANEMILTGCRQFVVEHAGDTAWVRRPR